Protein AF-A0A0K1S2P8-F1 (afdb_monomer)

Organism: NCBI:txid1638788

Structure (mmCIF, N/CA/C/O backbone):
data_AF-A0A0K1S2P8-F1
#
_entry.id   AF-A0A0K1S2P8-F1
#
loop_
_atom_site.group_PDB
_atom_site.id
_atom_site.type_symbol
_atom_site.label_atom_id
_atom_site.label_alt_id
_atom_site.label_comp_id
_atom_site.label_asym_id
_atom_site.label_entity_id
_atom_site.label_seq_id
_atom_site.pdbx_PDB_ins_code
_atom_site.Cartn_x
_atom_site.Cartn_y
_atom_site.Cartn_z
_atom_site.occupancy
_atom_site.B_iso_or_equiv
_atom_site.auth_seq_id
_atom_site.auth_comp_id
_atom_site.auth_asym_id
_atom_site.auth_atom_id
_atom_site.pdbx_PDB_model_num
ATOM 1 N N . MET A 1 1 ? -7.878 -14.135 12.698 1.00 70.62 1 MET A N 1
ATOM 2 C CA . MET A 1 1 ? -7.046 -12.912 12.739 1.00 70.62 1 MET A CA 1
ATOM 3 C C . MET A 1 1 ? -7.984 -11.740 12.958 1.00 70.62 1 MET A C 1
ATOM 5 O O . MET A 1 1 ? -8.999 -11.696 12.271 1.00 70.62 1 MET A O 1
ATOM 9 N N . ARG A 1 2 ? -7.704 -10.855 13.924 1.00 87.25 2 ARG A N 1
ATOM 10 C CA . ARG A 1 2 ? -8.447 -9.59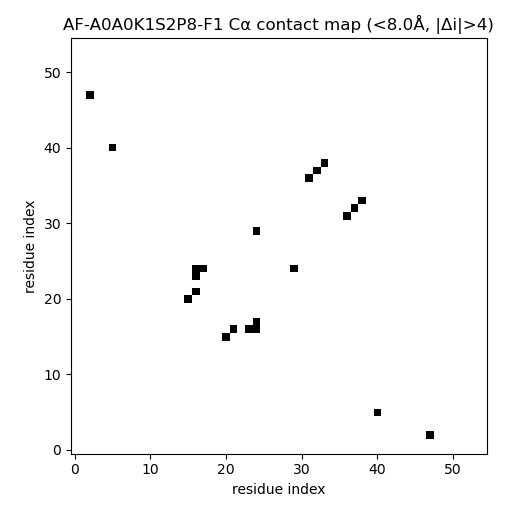0 14.068 1.00 87.25 2 ARG A CA 1
ATOM 11 C C . ARG A 1 2 ? -8.206 -8.756 12.796 1.00 87.25 2 ARG A C 1
ATOM 13 O O . ARG A 1 2 ? -7.114 -8.832 12.236 1.00 87.25 2 ARG A O 1
ATOM 20 N N . TYR A 1 3 ? -9.226 -8.049 12.311 1.00 93.44 3 TYR A N 1
ATOM 21 C CA . TYR A 1 3 ? -9.177 -7.233 11.084 1.00 93.44 3 TYR A CA 1
ATOM 22 C C . TYR A 1 3 ? -8.867 -8.003 9.782 1.00 93.44 3 TYR A C 1
ATOM 24 O O . TYR A 1 3 ? -7.957 -7.651 9.031 1.00 93.44 3 TYR A O 1
ATOM 32 N N . SER A 1 4 ? -9.619 -9.073 9.497 1.00 93.00 4 SER A N 1
ATOM 33 C CA . SER A 1 4 ? -9.436 -9.904 8.292 1.00 93.00 4 SER A CA 1
ATOM 34 C C . SER A 1 4 ? -9.844 -9.232 6.977 1.00 93.00 4 SER A C 1
ATOM 36 O O . SER A 1 4 ? -9.543 -9.766 5.913 1.00 93.00 4 SER A O 1
ATOM 38 N N . GLN A 1 5 ? -10.525 -8.083 7.031 1.00 92.38 5 GLN A N 1
ATOM 39 C CA . GLN A 1 5 ? -10.826 -7.267 5.852 1.00 92.38 5 GLN A CA 1
ATOM 40 C C . GLN A 1 5 ? -9.569 -6.633 5.241 1.00 92.38 5 GLN A C 1
ATOM 42 O O . GLN A 1 5 ? -9.570 -6.290 4.060 1.00 92.38 5 GLN A O 1
ATOM 47 N N . ILE A 1 6 ? -8.495 -6.495 6.026 1.00 94.56 6 ILE A N 1
ATOM 48 C CA . ILE A 1 6 ? -7.210 -6.025 5.518 1.00 94.56 6 ILE A CA 1
ATOM 49 C C . ILE A 1 6 ? -6.464 -7.216 4.902 1.00 94.56 6 ILE A C 1
ATOM 51 O O . ILE A 1 6 ? -6.261 -8.234 5.574 1.00 94.56 6 ILE A O 1
ATOM 55 N N . PRO A 1 7 ? -6.011 -7.121 3.641 1.00 94.69 7 PRO A N 1
ATOM 56 C CA . PRO A 1 7 ? -5.353 -8.223 2.950 1.00 94.69 7 PRO A CA 1
ATOM 57 C C . PRO A 1 7 ? -3.870 -8.340 3.354 1.00 94.69 7 PRO A C 1
ATOM 59 O O . PRO A 1 7 ? -2.973 -8.252 2.516 1.00 94.69 7 PRO A O 1
ATOM 62 N N . TRP A 1 8 ? -3.597 -8.569 4.643 1.00 95.31 8 TRP A N 1
ATOM 63 C CA . TRP A 1 8 ? -2.248 -8.576 5.233 1.00 95.31 8 TRP A CA 1
ATOM 64 C C . TRP A 1 8 ? -1.251 -9.461 4.486 1.00 95.31 8 TRP A C 1
ATOM 66 O O . TRP A 1 8 ? -0.117 -9.058 4.231 1.00 95.31 8 TRP A O 1
ATOM 76 N N . ARG A 1 9 ? -1.685 -10.671 4.112 1.00 95.50 9 ARG A N 1
ATOM 77 C CA . ARG A 1 9 ? -0.840 -11.625 3.389 1.00 95.50 9 ARG A CA 1
ATOM 78 C C . ARG A 1 9 ? -0.435 -11.086 2.019 1.00 95.50 9 ARG A C 1
ATOM 80 O O . ARG A 1 9 ? 0.745 -11.090 1.707 1.00 95.50 9 ARG A O 1
ATOM 87 N N . LEU A 1 10 ? -1.389 -10.549 1.256 1.00 94.81 10 LEU A N 1
ATOM 88 C CA . LEU A 1 10 ? -1.122 -9.960 -0.057 1.00 94.81 10 LEU A CA 1
ATOM 89 C C . LEU A 1 10 ? -0.137 -8.787 0.041 1.00 94.81 10 LEU A C 1
ATOM 91 O O . LEU A 1 10 ? 0.762 -8.667 -0.786 1.00 94.81 10 LEU A O 1
ATOM 95 N N . MET A 1 11 ? -0.278 -7.939 1.064 1.00 95.12 11 MET A N 1
ATOM 96 C CA . MET A 1 11 ? 0.648 -6.827 1.300 1.00 95.12 11 MET A CA 1
ATOM 97 C C . MET A 1 11 ? 2.068 -7.324 1.600 1.00 95.12 11 MET A C 1
ATOM 99 O O . MET A 1 11 ? 3.036 -6.790 1.058 1.00 95.12 11 MET A O 1
ATOM 103 N N . GLY A 1 12 ? 2.195 -8.361 2.434 1.00 95.50 12 GLY A N 1
ATOM 104 C CA . GLY A 1 12 ? 3.475 -9.011 2.720 1.00 95.50 12 GLY A CA 1
ATOM 105 C C . GLY A 1 12 ? 4.103 -9.639 1.474 1.00 95.50 12 GLY A C 1
ATOM 106 O O . GLY A 1 12 ? 5.288 -9.432 1.213 1.00 95.50 12 GLY A O 1
ATOM 107 N N . ASP A 1 13 ? 3.301 -10.332 0.668 1.00 94.38 13 ASP A N 1
ATOM 108 C CA . ASP A 1 13 ? 3.742 -10.953 -0.583 1.00 94.38 13 ASP A CA 1
ATOM 109 C C . ASP A 1 13 ? 4.227 -9.890 -1.584 1.00 94.38 13 ASP A C 1
ATOM 111 O O . ASP A 1 13 ? 5.320 -10.010 -2.142 1.00 94.38 13 ASP A O 1
ATOM 115 N N . MET A 1 14 ? 3.488 -8.788 -1.743 1.00 93.88 14 MET A N 1
ATOM 116 C CA . MET A 1 14 ? 3.899 -7.671 -2.600 1.00 93.88 14 MET A CA 1
ATOM 117 C C . MET A 1 14 ? 5.192 -7.010 -2.109 1.00 93.88 14 MET A C 1
ATOM 119 O O . MET A 1 14 ? 6.086 -6.721 -2.906 1.00 93.88 14 MET A O 1
ATOM 123 N N . ARG A 1 15 ? 5.332 -6.816 -0.793 1.00 94.50 15 ARG A N 1
ATOM 124 C CA . ARG A 1 15 ? 6.573 -6.331 -0.177 1.00 94.50 15 ARG A CA 1
ATOM 125 C C . ARG A 1 15 ? 7.742 -7.265 -0.501 1.00 94.50 15 ARG A C 1
ATOM 127 O O . ARG A 1 15 ? 8.818 -6.786 -0.847 1.00 94.50 15 ARG A O 1
ATOM 134 N N . ASN A 1 16 ? 7.546 -8.580 -0.440 1.00 95.88 16 ASN A N 1
ATOM 135 C CA . ASN A 1 16 ? 8.599 -9.542 -0.768 1.00 95.88 16 ASN A CA 1
ATOM 136 C C . ASN A 1 16 ? 9.051 -9.431 -2.225 1.00 95.88 16 ASN A C 1
ATOM 138 O O . ASN A 1 16 ? 10.256 -9.388 -2.469 1.00 95.88 16 ASN A O 1
ATOM 142 N N . VAL A 1 17 ? 8.115 -9.289 -3.168 1.00 93.62 17 VAL A N 1
ATOM 143 C CA . VAL A 1 17 ? 8.451 -9.063 -4.583 1.00 93.62 17 VAL A CA 1
ATOM 144 C C . VAL A 1 17 ? 9.261 -7.777 -4.752 1.00 93.62 17 VAL A C 1
ATOM 146 O O . VAL A 1 17 ? 10.306 -7.798 -5.394 1.00 93.62 17 VAL A O 1
ATOM 149 N N . ILE A 1 18 ? 8.844 -6.674 -4.124 1.00 93.25 18 ILE A N 1
ATOM 150 C CA . ILE A 1 18 ? 9.547 -5.385 -4.236 1.00 93.25 18 ILE A CA 1
ATOM 151 C C . ILE A 1 18 ? 10.984 -5.463 -3.699 1.00 93.25 18 ILE A C 1
ATOM 153 O O . ILE A 1 18 ? 11.884 -4.891 -4.306 1.00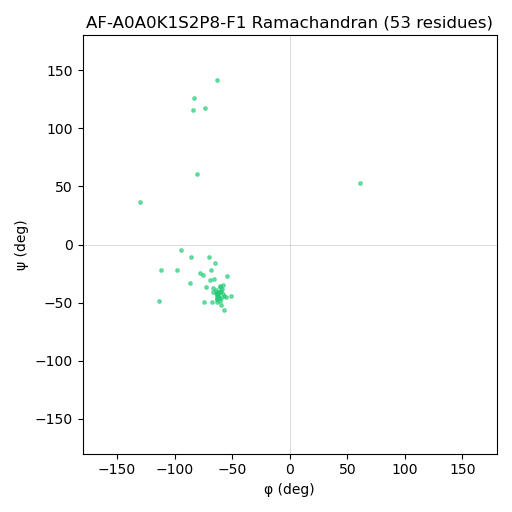 93.25 18 ILE A O 1
ATOM 157 N N . PHE A 1 19 ? 11.222 -6.155 -2.581 1.00 94.44 19 PHE A N 1
ATOM 158 C CA . PHE A 1 19 ? 12.553 -6.201 -1.961 1.00 94.44 19 PHE A CA 1
ATOM 159 C C . PHE A 1 19 ? 13.474 -7.291 -2.520 1.00 94.44 19 PHE A C 1
ATOM 161 O O . PHE A 1 19 ? 14.688 -7.096 -2.547 1.00 94.44 19 PHE A O 1
ATOM 168 N N . HIS A 1 20 ? 12.931 -8.436 -2.936 1.00 96.06 20 HIS A N 1
ATOM 169 C CA . HIS A 1 20 ? 13.728 -9.616 -3.295 1.00 96.06 20 HIS A CA 1
ATOM 170 C C . HIS A 1 20 ? 13.680 -9.952 -4.787 1.00 96.06 20 HIS A C 1
ATOM 172 O O . HIS A 1 20 ? 14.602 -10.576 -5.305 1.00 96.06 20 HIS A O 1
ATOM 178 N N . GLU A 1 21 ? 12.645 -9.498 -5.492 1.00 93.94 21 GLU A N 1
ATOM 179 C CA . GLU A 1 21 ? 12.414 -9.788 -6.908 1.00 93.94 21 GLU A CA 1
ATOM 180 C C . GLU A 1 21 ? 12.125 -8.502 -7.697 1.00 93.94 21 GLU A C 1
ATOM 182 O O . GLU A 1 21 ? 11.314 -8.494 -8.620 1.00 93.94 21 GLU A O 1
ATOM 187 N N . TYR A 1 22 ? 12.795 -7.395 -7.344 1.00 90.81 22 TYR A N 1
ATOM 188 C CA . TYR A 1 22 ? 12.534 -6.058 -7.900 1.00 90.81 22 TYR A CA 1
ATOM 189 C C . TYR A 1 22 ? 12.600 -5.999 -9.435 1.00 90.81 22 TYR A C 1
ATOM 191 O O . TYR A 1 22 ? 11.921 -5.188 -10.056 1.00 90.81 22 TYR A O 1
ATOM 199 N N . PHE A 1 23 ? 13.374 -6.888 -10.065 1.00 93.31 23 PHE A N 1
ATOM 200 C CA . PHE A 1 23 ? 13.457 -7.029 -11.522 1.00 93.31 23 PHE A CA 1
ATOM 201 C C . PHE A 1 23 ? 12.141 -7.488 -12.175 1.00 93.31 23 PHE A C 1
ATOM 203 O O . PHE A 1 23 ? 11.993 -7.373 -13.389 1.00 93.31 23 PHE A O 1
ATOM 210 N N . ARG A 1 24 ? 11.188 -8.010 -11.395 1.00 89.56 24 ARG A N 1
ATOM 211 C CA . ARG A 1 24 ? 9.833 -8.372 -11.841 1.00 89.56 24 ARG A CA 1
ATOM 212 C C . ARG A 1 24 ? 8.807 -7.265 -11.615 1.00 89.56 24 ARG A C 1
ATOM 214 O O . ARG A 1 24 ? 7.647 -7.439 -11.975 1.00 89.56 24 ARG A O 1
ATOM 221 N N . VAL A 1 25 ? 9.187 -6.164 -10.968 1.00 91.88 25 VAL A N 1
ATOM 222 C CA . VAL A 1 25 ? 8.235 -5.115 -10.602 1.00 91.88 25 VAL A CA 1
ATOM 223 C C . VAL A 1 25 ? 7.836 -4.325 -11.841 1.00 91.88 25 VAL A C 1
ATOM 225 O O . VAL A 1 25 ? 8.643 -3.627 -12.451 1.00 91.88 25 VAL A O 1
ATOM 228 N N . GLU A 1 26 ? 6.550 -4.375 -12.167 1.00 95.12 26 GLU A N 1
ATOM 229 C CA . GLU A 1 26 ? 5.954 -3.485 -13.154 1.00 95.12 26 GLU A CA 1
ATOM 230 C C . GLU A 1 26 ? 5.574 -2.154 -12.495 1.00 95.12 26 GLU A C 1
ATOM 232 O O . GLU A 1 26 ?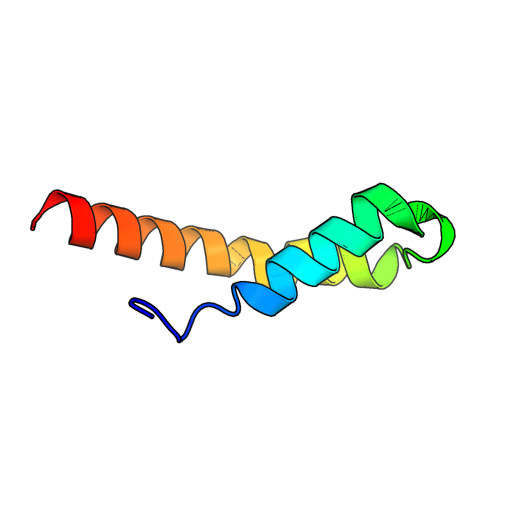 4.677 -2.091 -11.647 1.00 95.12 26 GLU A O 1
ATOM 237 N N . LEU A 1 27 ? 6.218 -1.059 -12.911 1.00 94.31 27 LEU A N 1
ATOM 238 C CA . LEU A 1 27 ? 5.985 0.272 -12.333 1.00 94.31 27 LEU A CA 1
ATOM 239 C C . LEU A 1 27 ? 4.520 0.722 -12.437 1.00 94.31 27 LEU A C 1
ATOM 241 O O . LEU A 1 27 ? 4.005 1.347 -11.516 1.00 94.31 27 LEU A O 1
ATOM 245 N N . ALA A 1 28 ? 3.821 0.355 -13.514 1.00 96.44 28 ALA A N 1
ATOM 246 C CA . ALA A 1 28 ? 2.401 0.661 -13.683 1.00 96.44 28 ALA A CA 1
ATOM 247 C C . ALA A 1 28 ? 1.503 -0.062 -12.660 1.00 96.44 28 ALA A C 1
ATOM 249 O O . ALA A 1 28 ? 0.433 0.438 -12.306 1.00 96.44 28 ALA A O 1
ATOM 250 N N . ILE A 1 29 ? 1.904 -1.243 -12.179 1.00 94.38 29 ILE A N 1
ATOM 251 C CA . ILE A 1 29 ? 1.204 -1.932 -11.088 1.00 94.38 29 ILE A CA 1
ATOM 252 C C . ILE A 1 29 ? 1.510 -1.220 -9.772 1.00 94.38 29 ILE A C 1
ATOM 254 O O . ILE A 1 29 ? 0.578 -0.848 -9.066 1.00 94.38 29 ILE A O 1
ATOM 258 N N . ALA A 1 30 ? 2.788 -0.952 -9.486 1.00 93.31 30 ALA A N 1
ATOM 259 C CA . ALA A 1 30 ? 3.196 -0.269 -8.259 1.00 93.31 30 ALA A CA 1
ATOM 260 C C . ALA A 1 30 ? 2.514 1.102 -8.100 1.00 93.31 30 ALA A C 1
ATOM 262 O O . ALA A 1 30 ? 1.986 1.405 -7.031 1.00 93.31 30 ALA A O 1
ATOM 263 N N . TRP A 1 31 ? 2.454 1.894 -9.176 1.00 95.69 31 TRP A N 1
ATOM 264 C CA . TRP A 1 31 ? 1.779 3.192 -9.182 1.00 95.69 31 TRP A CA 1
ATOM 265 C C . TRP A 1 31 ? 0.284 3.066 -8.868 1.00 95.69 31 TRP A C 1
ATOM 267 O O . TRP A 1 31 ? -0.217 3.717 -7.953 1.00 95.69 31 TRP A O 1
ATOM 277 N N . ARG A 1 32 ? -0.416 2.140 -9.539 1.00 96.50 32 ARG A N 1
ATOM 278 C CA . ARG A 1 32 ? -1.835 1.871 -9.257 1.00 96.50 32 ARG A CA 1
ATOM 279 C C . ARG A 1 32 ? -2.065 1.404 -7.825 1.00 96.50 32 ARG A C 1
ATOM 281 O O . ARG A 1 32 ? -3.088 1.758 -7.250 1.00 96.50 32 ARG A O 1
ATOM 288 N N . THR A 1 33 ? -1.150 0.625 -7.249 1.00 95.38 33 THR A N 1
ATOM 289 C CA . THR A 1 33 ? -1.255 0.201 -5.849 1.00 95.38 33 THR A CA 1
ATOM 290 C C . THR A 1 33 ? -1.106 1.376 -4.890 1.00 95.38 33 THR A C 1
ATOM 292 O O . THR A 1 33 ? -1.859 1.460 -3.919 1.00 95.38 33 THR A O 1
ATOM 29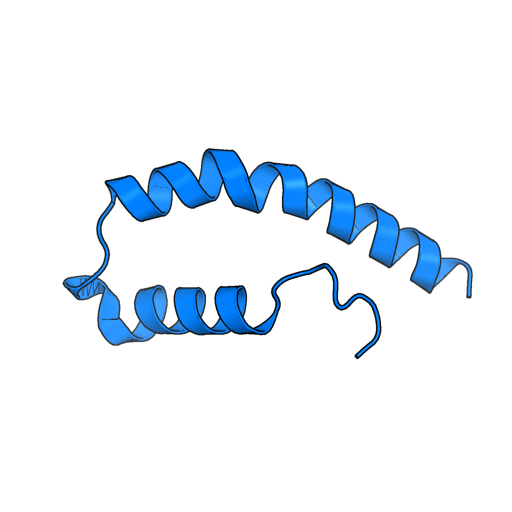5 N N . ILE A 1 34 ? -0.184 2.303 -5.157 1.00 94.25 34 ILE A N 1
ATOM 296 C CA . ILE A 1 34 ? -0.027 3.518 -4.346 1.00 94.25 34 ILE A CA 1
ATOM 297 C C . ILE A 1 34 ? -1.328 4.328 -4.359 1.00 94.25 34 ILE A C 1
ATOM 299 O O . ILE A 1 34 ? -1.873 4.632 -3.296 1.00 94.25 34 ILE A O 1
ATOM 303 N N . GLU A 1 35 ? -1.860 4.619 -5.546 1.00 95.38 35 GLU A N 1
ATOM 304 C CA . GLU A 1 35 ? -3.058 5.451 -5.691 1.00 95.38 35 GLU A CA 1
ATOM 305 C C . GLU A 1 35 ? -4.314 4.768 -5.137 1.00 95.38 35 GLU A C 1
ATOM 307 O O . GLU A 1 35 ? -5.027 5.354 -4.322 1.00 95.38 35 GLU A O 1
ATOM 312 N N . ASN A 1 36 ? -4.564 3.516 -5.526 1.00 95.81 36 ASN A N 1
ATOM 313 C CA . ASN A 1 36 ? -5.866 2.877 -5.318 1.00 95.81 36 ASN A CA 1
ATOM 314 C C . ASN A 1 36 ? -5.936 1.976 -4.081 1.00 95.81 36 ASN A C 1
ATOM 316 O O . ASN A 1 36 ? -7.034 1.695 -3.607 1.00 95.81 36 ASN A O 1
ATOM 320 N N . ASN A 1 37 ? -4.804 1.489 -3.562 1.00 95.38 37 ASN A N 1
ATOM 321 C CA . ASN A 1 37 ? -4.793 0.544 -2.441 1.00 95.38 37 ASN A CA 1
ATOM 322 C C . ASN A 1 37 ? -4.184 1.152 -1.176 1.00 95.38 37 ASN A C 1
ATOM 324 O O . ASN A 1 37 ? -4.794 1.053 -0.114 1.00 95.38 37 ASN A O 1
ATOM 328 N N . LEU A 1 38 ? -3.014 1.795 -1.264 1.00 94.75 38 LEU A N 1
ATOM 329 C CA . LEU A 1 38 ? -2.330 2.329 -0.079 1.00 94.75 38 LEU A CA 1
ATOM 330 C C . LEU A 1 38 ? -3.024 3.570 0.495 1.00 94.75 38 LEU A C 1
ATOM 332 O O . LEU A 1 38 ? -3.109 3.706 1.715 1.00 94.75 38 LEU A O 1
ATOM 336 N N . THR A 1 39 ? -3.565 4.438 -0.364 1.00 92.12 39 THR A N 1
ATOM 337 C CA . THR A 1 39 ? -4.323 5.624 0.067 1.00 92.12 39 THR A CA 1
ATOM 338 C C . THR A 1 39 ? -5.519 5.272 0.966 1.00 92.12 39 THR A C 1
ATOM 340 O O . THR A 1 39 ? -5.545 5.750 2.102 1.00 92.12 39 THR A O 1
ATOM 343 N N . PRO A 1 40 ? -6.478 4.415 0.553 1.00 92.56 40 PRO A N 1
ATOM 344 C CA . PRO A 1 40 ? -7.589 4.029 1.428 1.00 92.56 40 PRO A CA 1
ATOM 345 C C . PRO A 1 40 ? -7.151 3.152 2.608 1.00 92.56 40 PRO A C 1
ATOM 347 O O . PRO A 1 40 ? -7.736 3.244 3.687 1.00 92.56 40 PRO A O 1
ATOM 350 N N . LEU A 1 41 ? -6.104 2.334 2.439 1.00 95.81 41 LEU A N 1
ATOM 351 C CA . LEU A 1 41 ? -5.572 1.502 3.519 1.00 95.81 41 LEU A CA 1
ATOM 352 C C . LEU A 1 41 ? -5.119 2.348 4.714 1.00 95.81 41 LEU A C 1
ATOM 354 O O . LEU A 1 41 ? -5.349 1.952 5.853 1.00 95.81 41 LEU A O 1
ATOM 358 N N . ARG A 1 42 ? -4.522 3.525 4.485 1.00 94.94 42 ARG A N 1
ATOM 359 C CA . ARG A 1 42 ? -4.095 4.417 5.575 1.00 94.94 42 ARG A CA 1
ATOM 360 C C . ARG A 1 42 ? -5.247 4.771 6.518 1.00 94.94 42 ARG A C 1
ATOM 362 O O . ARG A 1 42 ? -5.063 4.716 7.729 1.00 94.94 42 ARG A O 1
ATOM 369 N N . SER A 1 43 ? -6.414 5.115 5.975 1.00 93.50 43 SER A N 1
ATOM 370 C CA . SER A 1 43 ? -7.594 5.445 6.781 1.00 93.50 43 SER A CA 1
ATOM 371 C C . SER A 1 43 ? -8.084 4.242 7.587 1.00 93.50 43 SER A C 1
ATOM 373 O O . SER A 1 43 ? -8.366 4.382 8.771 1.00 93.50 43 SER A O 1
ATOM 375 N N . GLN A 1 44 ? -8.103 3.051 6.982 1.00 94.56 44 GLN A N 1
ATOM 376 C CA . GLN A 1 44 ? -8.496 1.817 7.675 1.00 94.56 44 GLN A CA 1
ATOM 377 C C . GLN A 1 44 ? -7.530 1.465 8.814 1.00 94.56 44 GLN A C 1
ATOM 379 O O . GLN A 1 44 ? -7.954 1.031 9.879 1.00 94.56 44 GLN A O 1
ATOM 384 N N . LEU A 1 45 ? -6.224 1.663 8.611 1.00 96.00 45 LEU A N 1
ATOM 385 C CA . LEU A 1 45 ? -5.222 1.435 9.655 1.00 96.00 45 LEU A CA 1
ATOM 386 C C . LEU A 1 45 ? -5.360 2.431 10.810 1.00 96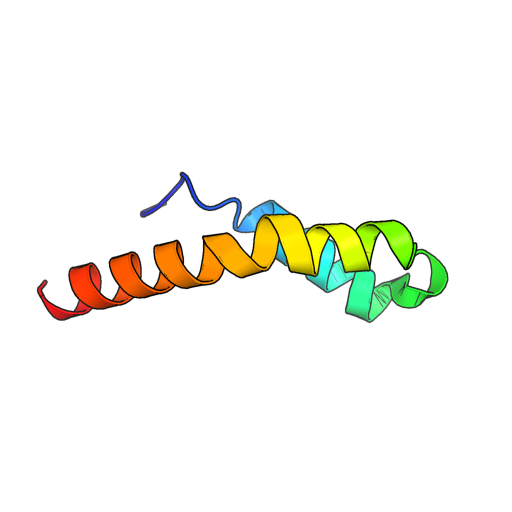.00 45 LEU A C 1
ATOM 388 O O . LEU A 1 45 ? -5.183 2.039 11.958 1.00 96.00 45 LEU A O 1
ATOM 392 N N . GLN A 1 46 ? -5.692 3.689 10.518 1.00 96.12 46 GLN A N 1
ATOM 393 C CA . GLN A 1 46 ? -5.927 4.705 11.544 1.00 96.12 46 GLN A CA 1
ATOM 394 C C . GLN A 1 46 ? -7.123 4.333 12.433 1.00 96.12 46 GLN A C 1
ATOM 396 O O . GLN A 1 46 ? -6.990 4.328 13.652 1.00 96.12 46 GLN A O 1
ATOM 401 N N . GLU A 1 47 ? -8.240 3.921 11.830 1.00 94.62 47 GLU A N 1
ATOM 402 C CA . GLU A 1 47 ? -9.420 3.436 12.558 1.00 94.62 47 GLU A CA 1
ATOM 403 C C . GLU A 1 47 ? -9.090 2.207 13.422 1.00 94.62 47 GLU A C 1
ATOM 405 O O . GLU A 1 47 ? -9.547 2.082 14.557 1.00 94.62 47 GLU A O 1
ATOM 410 N N . ILE A 1 48 ? -8.267 1.286 12.911 1.00 95.38 48 ILE A N 1
ATOM 411 C CA . ILE A 1 48 ? -7.805 0.131 13.689 1.00 95.38 48 ILE A CA 1
ATOM 412 C C . ILE A 1 48 ? -6.996 0.583 14.910 1.00 95.38 48 ILE A C 1
ATOM 414 O O . ILE A 1 48 ? -7.239 0.080 16.002 1.00 95.38 48 ILE A O 1
ATOM 418 N N . LEU A 1 49 ? -6.058 1.520 14.742 1.00 95.56 49 LEU A N 1
ATOM 419 C CA . LEU A 1 49 ? -5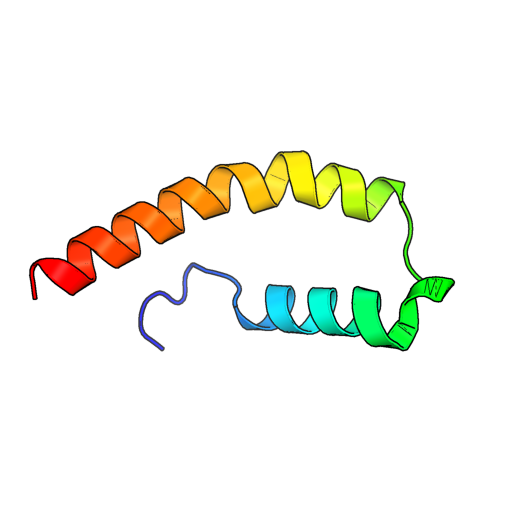.226 2.026 15.838 1.00 95.56 49 LEU A CA 1
ATOM 420 C C . LEU A 1 49 ? -6.054 2.729 16.918 1.00 95.56 49 LEU A C 1
ATOM 422 O O . LEU A 1 49 ? -5.787 2.528 18.098 1.00 95.56 49 LEU A O 1
ATOM 426 N N . GLU A 1 50 ? -7.051 3.518 16.522 1.00 96.19 50 GLU A N 1
ATOM 427 C CA . GLU A 1 50 ? -7.978 4.182 17.448 1.00 96.19 50 GLU A CA 1
ATOM 428 C C . GLU A 1 50 ? -8.786 3.156 18.246 1.00 96.19 50 GLU A C 1
ATOM 430 O O . GLU A 1 50 ? -8.770 3.179 19.474 1.00 96.19 50 GLU A O 1
ATOM 435 N N . ASN A 1 51 ? -9.380 2.174 17.562 1.00 94.06 51 ASN A N 1
ATOM 436 C CA . ASN A 1 51 ? -10.115 1.097 18.222 1.00 94.06 51 ASN A CA 1
ATOM 437 C C . ASN A 1 51 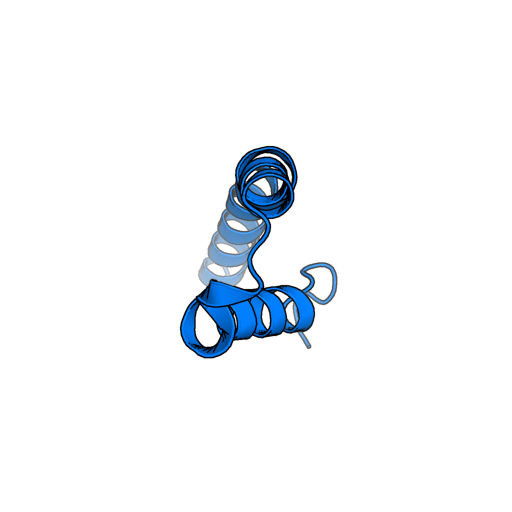? -9.233 0.276 19.176 1.00 94.06 51 ASN A C 1
ATOM 439 O O . ASN A 1 51 ? -9.713 -0.191 20.201 1.00 94.06 51 ASN A O 1
ATOM 443 N N . GLU A 1 52 ? -7.963 0.037 18.846 1.00 94.25 52 GLU A N 1
ATOM 444 C CA . GLU A 1 52 ? -7.038 -0.693 19.726 1.00 94.25 52 GLU A CA 1
ATOM 445 C C . GLU A 1 52 ? -6.544 0.147 20.908 1.00 94.25 52 GLU A C 1
ATOM 447 O O . GLU A 1 52 ? -6.203 -0.419 21.938 1.00 94.25 52 GLU A O 1
ATOM 452 N N . ALA A 1 53 ? -6.502 1.475 20.782 1.00 90.88 53 ALA A N 1
ATOM 453 C CA . ALA A 1 53 ? -6.123 2.371 21.874 1.00 90.88 53 ALA A CA 1
ATOM 454 C C . ALA A 1 53 ? -7.253 2.581 22.899 1.00 90.88 53 ALA A C 1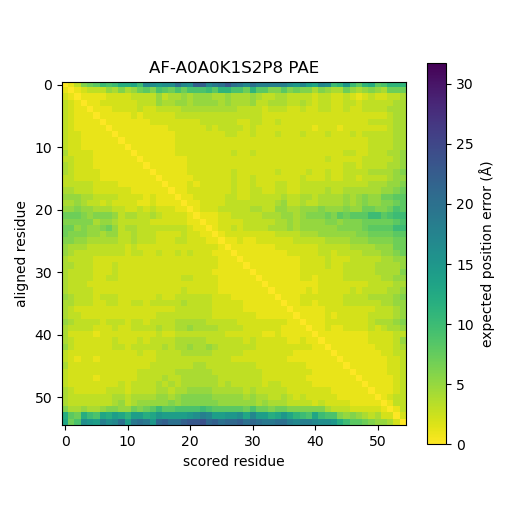
ATOM 456 O O . ALA A 1 53 ? -6.978 2.929 24.047 1.00 90.88 53 ALA A O 1
ATOM 457 N N . GLU A 1 54 ? -8.508 2.398 22.483 1.00 78.38 54 GLU A N 1
ATOM 458 C CA . GLU A 1 54 ? -9.698 2.497 23.341 1.00 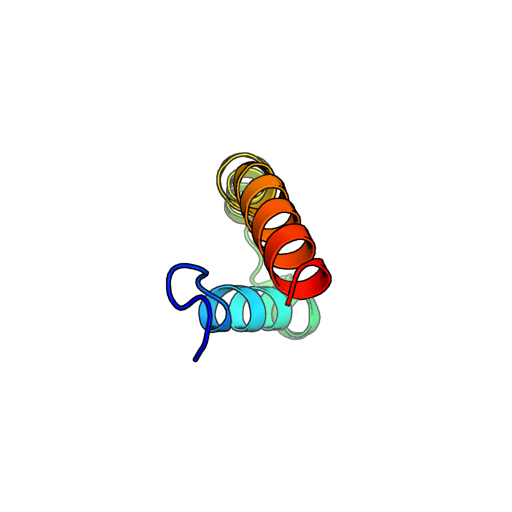78.38 54 GLU A CA 1
ATOM 459 C C . GLU A 1 54 ? -10.043 1.187 24.081 1.00 78.38 54 GLU A C 1
ATOM 461 O O . GLU A 1 54 ? -10.893 1.206 24.975 1.00 78.38 54 GLU A O 1
ATOM 466 N N . ASN A 1 55 ? -9.397 0.066 23.731 1.00 61.50 55 ASN A N 1
ATOM 467 C CA . ASN A 1 55 ? -9.540 -1.242 24.393 1.00 61.50 55 ASN A CA 1
ATOM 468 C C . ASN A 1 55 ? -8.435 -1.493 25.428 1.00 61.50 55 ASN A C 1
ATOM 470 O O . ASN A 1 55 ? -8.731 -2.202 26.418 1.00 61.50 55 ASN A O 1
#

Sequence (55 aa):
MRYSQIPWRLMGDMRNVIFHEYFRVELAIAWRTIENNLTPLRSQLQEILENEAEN

Mean predicted aligned error: 3.31 Å

Radius of gyration: 13.58 Å; Cα contacts (8 Å, |Δi|>4): 11; chains: 1; bounding box: 25×18×38 Å

Secondary structure (DSSP, 8-state):
---TTS-HHHHHHHHHHHHH-GGG--HHHHHHHIIIIIHHHHHHHHHHHHHHH--

Solvent-accessible surface area (backbone atoms only — not comparable to full-atom values): 3348 Å² total; per-residue (Å²): 118,88,71,70,87,55,62,61,66,60,54,52,52,52,50,48,40,59,76,76,41,48,94,73,64,53,64,74,56,54,51,50,40,49,66,72,46,49,54,62,45,51,58,56,52,50,54,50,53,53,58,61,72,75,105

pLDDT: mean 92.92, std 5.95, range [61.5, 96.5]

Foldseek 3Di:
DPPVVDVVVVVVVVVCCVPPVVVPDDVVVVVCCVPPPVVVVVVVVVVVVVVVVVD

InterPro domains:
  IPR008201 Ribonuclease HepT-like [PF01934] (2-48)